Protein AF-A0A6A4Z1T8-F1 (afdb_monomer_lite)

Structure (mmCIF, N/CA/C/O backbone):
data_AF-A0A6A4Z1T8-F1
#
_entry.id   AF-A0A6A4Z1T8-F1
#
loop_
_atom_site.group_PDB
_atom_site.id
_atom_site.type_symbol
_atom_site.label_atom_id
_atom_site.label_alt_id
_atom_site.label_comp_id
_atom_site.label_asym_id
_atom_site.label_entity_id
_atom_site.label_seq_id
_atom_site.pdbx_PDB_ins_code
_atom_site.Cartn_x
_atom_site.Cartn_y
_atom_site.Cartn_z
_atom_site.occupancy
_atom_site.B_iso_or_equiv
_atom_site.auth_seq_id
_atom_site.auth_comp_id
_atom_site.auth_asym_id
_atom_site.auth_atom_id
_atom_site.pdbx_PDB_model_num
ATOM 1 N N . ASP A 1 1 ? -10.743 6.268 -1.694 1.00 95.75 1 ASP A N 1
ATOM 2 C CA . ASP A 1 1 ? -10.633 5.738 -0.319 1.00 95.75 1 ASP A CA 1
ATOM 3 C C . ASP A 1 1 ? -10.694 4.224 -0.235 1.00 95.75 1 ASP A C 1
ATOM 5 O O . ASP A 1 1 ? -9.745 3.668 0.286 1.00 95.75 1 ASP A O 1
ATOM 9 N N . ILE A 1 2 ? -11.690 3.537 -0.803 1.00 97.06 2 ILE A N 1
ATOM 10 C CA . ILE A 1 2 ? -11.730 2.056 -0.770 1.00 97.06 2 ILE A CA 1
ATOM 11 C C . ILE A 1 2 ? -10.450 1.418 -1.350 1.00 97.06 2 ILE A C 1
ATOM 13 O O . ILE A 1 2 ? -9.873 0.531 -0.737 1.00 97.06 2 ILE A 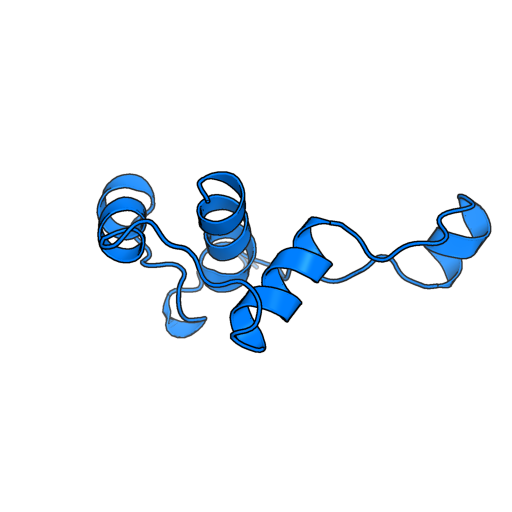O 1
ATOM 17 N N . GLU A 1 3 ? -9.942 1.920 -2.483 1.00 97.94 3 GLU A N 1
ATOM 18 C CA . GLU A 1 3 ? -8.663 1.453 -3.048 1.00 97.94 3 GLU A CA 1
ATOM 19 C C . GLU A 1 3 ? -7.490 1.631 -2.074 1.00 97.94 3 GLU A C 1
ATOM 21 O O . GLU A 1 3 ? -6.644 0.755 -1.958 1.00 97.94 3 GLU A O 1
ATOM 26 N N . LYS A 1 4 ? -7.457 2.746 -1.338 1.00 98.31 4 LYS A N 1
ATOM 27 C CA . LYS A 1 4 ? -6.423 3.002 -0.336 1.00 98.31 4 LYS A CA 1
ATOM 28 C C . LYS A 1 4 ? -6.517 2.008 0.813 1.00 98.31 4 LYS A C 1
ATOM 30 O O . LYS A 1 4 ? -5.498 1.459 1.201 1.00 98.31 4 LYS A O 1
ATOM 35 N N . MET A 1 5 ? -7.727 1.748 1.312 1.00 97.88 5 MET A N 1
ATOM 36 C CA . MET A 1 5 ? -7.958 0.737 2.347 1.00 97.88 5 MET A CA 1
ATOM 37 C C . MET A 1 5 ? -7.429 -0.627 1.904 1.00 97.88 5 MET A C 1
ATOM 39 O O . MET A 1 5 ? -6.692 -1.258 2.652 1.00 97.88 5 MET A O 1
ATOM 43 N N . LEU A 1 6 ? -7.736 -1.039 0.669 1.00 96.75 6 LEU A N 1
ATOM 44 C CA . LEU A 1 6 ? -7.264 -2.307 0.115 1.00 96.75 6 LEU A CA 1
ATOM 45 C C . LEU A 1 6 ? -5.737 -2.340 -0.040 1.00 96.75 6 LEU A C 1
ATOM 47 O O . LEU A 1 6 ? -5.103 -3.316 0.344 1.00 96.75 6 LEU A O 1
ATOM 51 N N . VAL A 1 7 ? -5.129 -1.276 -0.571 1.00 97.88 7 VAL A N 1
ATOM 52 C CA . VAL A 1 7 ? -3.665 -1.173 -0.695 1.00 97.88 7 VAL A CA 1
ATOM 53 C C . VAL A 1 7 ? -2.989 -1.259 0.674 1.00 97.88 7 VAL A C 1
ATOM 55 O O . VAL A 1 7 ? -1.977 -1.940 0.806 1.00 97.88 7 VAL A O 1
ATOM 58 N N . MET A 1 8 ? -3.568 -0.631 1.696 1.00 97.50 8 MET A N 1
ATOM 59 C CA . MET A 1 8 ? -3.053 -0.704 3.061 1.00 97.50 8 MET A CA 1
ATOM 60 C C . MET A 1 8 ? -3.202 -2.110 3.666 1.00 97.50 8 MET A C 1
ATOM 62 O O . MET A 1 8 ? -2.304 -2.548 4.376 1.00 97.50 8 MET A O 1
ATOM 66 N N . VAL A 1 9 ? -4.240 -2.878 3.308 1.00 96.44 9 VAL A N 1
ATOM 67 C CA . VAL A 1 9 ? -4.324 -4.314 3.654 1.00 96.44 9 VAL A CA 1
ATOM 68 C C . VAL A 1 9 ? -3.188 -5.114 3.007 1.00 96.44 9 VAL A C 1
ATOM 70 O O . VAL A 1 9 ? -2.529 -5.903 3.683 1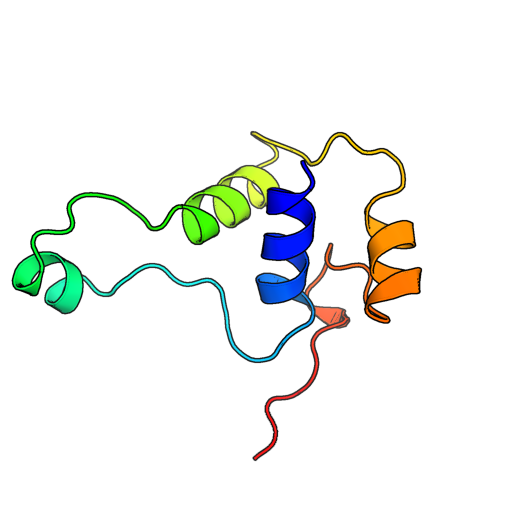.00 96.44 9 VAL A O 1
ATOM 73 N N . TYR A 1 10 ? -2.901 -4.893 1.721 1.00 95.69 10 TYR A N 1
ATOM 74 C CA . TYR A 1 10 ? -1.767 -5.550 1.055 1.00 95.69 10 TYR A CA 1
ATOM 75 C C . TYR A 1 10 ? -0.416 -5.177 1.675 1.00 95.69 10 TYR A C 1
ATOM 77 O O . TYR A 1 10 ? 0.453 -6.033 1.797 1.00 95.69 10 TYR A O 1
ATOM 85 N N . GLU A 1 11 ? -0.234 -3.919 2.069 1.00 96.12 11 GLU A N 1
ATOM 86 C CA . GLU A 1 11 ? 1.030 -3.442 2.635 1.00 96.12 11 GLU A CA 1
ATOM 87 C C . GLU A 1 11 ? 1.272 -3.950 4.063 1.00 96.12 11 GLU A C 1
ATOM 89 O O . GLU A 1 11 ? 2.398 -4.324 4.416 1.00 96.12 11 GLU A O 1
ATOM 94 N N . ASN A 1 12 ? 0.221 -3.968 4.884 1.00 96.12 12 ASN A N 1
ATOM 95 C CA . ASN A 1 12 ? 0.347 -4.115 6.330 1.00 96.12 12 ASN A CA 1
ATOM 96 C C . ASN A 1 12 ? -0.222 -5.418 6.896 1.00 96.12 12 ASN A C 1
ATOM 98 O O . ASN A 1 12 ? 0.184 -5.798 7.986 1.00 96.12 12 ASN A O 1
ATOM 102 N N . CYS A 1 13 ? -1.102 -6.120 6.177 1.00 94.81 13 CYS A N 1
ATOM 103 C CA . CYS A 1 13 ? -1.731 -7.350 6.670 1.00 94.81 13 CYS A CA 1
ATOM 104 C C . CYS A 1 13 ? -1.191 -8.605 5.976 1.00 94.81 13 CYS A C 1
ATOM 106 O O . CYS A 1 13 ? -0.952 -9.624 6.621 1.00 94.81 13 CYS A O 1
ATOM 108 N N . LEU A 1 14 ? -1.013 -8.543 4.653 1.00 92.06 14 LEU A N 1
ATOM 109 C CA . LEU A 1 14 ? -0.662 -9.706 3.836 1.00 92.06 14 LEU A CA 1
ATOM 110 C C . LEU A 1 14 ? 0.859 -9.887 3.699 1.00 92.06 14 LEU A C 1
ATOM 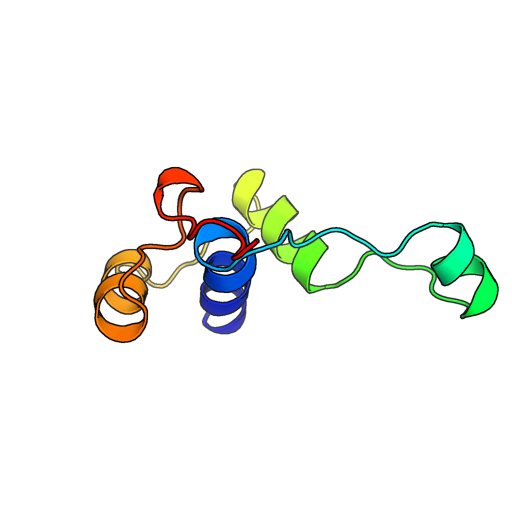112 O O . LEU A 1 14 ? 1.606 -8.915 3.820 1.00 92.06 14 LEU A O 1
ATOM 116 N N . PRO A 1 15 ? 1.350 -11.109 3.421 1.00 91.12 15 PRO A N 1
ATOM 117 C CA . PRO A 1 15 ? 2.772 -11.333 3.182 1.00 91.12 15 PRO A CA 1
ATOM 118 C C . PRO A 1 15 ? 3.310 -10.552 1.968 1.00 91.12 15 PRO A C 1
ATOM 120 O O . PRO A 1 15 ? 2.613 -10.377 0.969 1.00 91.12 15 PRO A O 1
ATOM 123 N N . GLY A 1 16 ? 4.585 -10.151 2.018 1.00 88.50 16 GLY A N 1
ATOM 124 C CA . GLY A 1 16 ? 5.228 -9.327 0.979 1.00 88.50 16 GLY A CA 1
ATOM 125 C C . GLY A 1 16 ? 5.084 -7.827 1.236 1.00 88.50 16 GLY A C 1
ATOM 126 O O . GLY A 1 16 ? 4.621 -7.435 2.293 1.00 88.50 16 GLY A O 1
ATOM 127 N N . GLU A 1 17 ? 5.521 -6.964 0.320 1.00 90.44 17 GLU A N 1
ATOM 128 C CA . GLU A 1 17 ? 5.422 -5.503 0.469 1.00 90.44 17 GLU A CA 1
ATOM 129 C C . GLU A 1 17 ? 4.984 -4.853 -0.840 1.00 90.44 17 GLU A C 1
ATOM 131 O O . GLU A 1 17 ? 5.309 -5.336 -1.931 1.00 90.44 17 GLU A O 1
ATOM 136 N N . VAL A 1 18 ? 4.282 -3.727 -0.741 1.00 95.31 18 VAL A N 1
ATOM 137 C CA . VAL A 1 18 ? 3.978 -2.875 -1.887 1.00 95.31 18 VAL A CA 1
ATOM 138 C C . VAL A 1 18 ? 5.245 -2.096 -2.239 1.00 95.31 18 VAL A C 1
ATOM 140 O O . VAL A 1 18 ? 5.488 -0.982 -1.777 1.00 95.31 18 VAL A O 1
ATOM 143 N N . VAL A 1 19 ? 6.077 -2.707 -3.075 1.00 95.62 19 VAL A N 1
ATOM 144 C CA . VAL A 1 19 ? 7.310 -2.130 -3.632 1.00 95.62 19 VAL A CA 1
ATOM 145 C C . VAL A 1 19 ? 7.078 -1.684 -5.064 1.00 95.62 19 VAL A C 1
ATOM 147 O O . VAL A 1 19 ? 6.190 -2.211 -5.712 1.00 95.62 19 VAL A O 1
ATOM 150 N N . ASP A 1 20 ? 7.848 -0.724 -5.573 1.00 97.25 20 ASP A N 1
ATOM 151 C CA . ASP A 1 20 ? 7.783 -0.346 -6.991 1.00 97.25 20 ASP A CA 1
ATOM 152 C C . ASP A 1 20 ? 8.434 -1.410 -7.895 1.00 97.25 20 ASP A C 1
ATOM 154 O O . ASP A 1 20 ? 9.172 -2.280 -7.429 1.00 97.25 20 ASP A O 1
ATOM 158 N N . TYR A 1 21 ? 8.218 -1.312 -9.209 1.00 95.94 21 TYR A N 1
ATOM 159 C CA . TYR A 1 21 ? 8.977 -2.118 -10.163 1.00 95.94 21 TYR A CA 1
ATOM 160 C C . TYR A 1 21 ? 10.462 -1.739 -10.136 1.00 95.94 21 TYR A C 1
ATOM 162 O O . TYR A 1 21 ? 10.809 -0.556 -10.098 1.00 95.94 21 TYR A O 1
ATOM 170 N N . SER A 1 22 ? 11.332 -2.747 -10.246 1.00 96.44 22 SER A N 1
ATOM 171 C CA . SER A 1 22 ? 12.771 -2.542 -10.436 1.00 96.44 22 SER A CA 1
ATOM 172 C C . SER A 1 22 ? 13.060 -1.728 -11.700 1.00 96.44 22 SER A C 1
ATOM 174 O O . SER A 1 22 ? 12.338 -1.854 -12.693 1.00 96.44 22 SER A O 1
ATOM 176 N N . ASP A 1 23 ? 14.168 -0.992 -11.709 1.00 96.56 23 ASP A N 1
ATOM 177 C CA . ASP A 1 23 ? 14.566 -0.171 -12.857 1.00 96.56 23 ASP A CA 1
ATOM 178 C C . ASP A 1 23 ? 14.794 -0.993 -14.132 1.00 96.56 23 ASP A C 1
ATOM 180 O O . ASP A 1 23 ? 14.416 -0.562 -15.219 1.00 96.56 23 ASP A O 1
ATOM 184 N N . SER A 1 24 ? 15.336 -2.211 -14.012 1.00 97.56 24 SER A N 1
ATOM 185 C CA . SER A 1 24 ? 15.529 -3.111 -15.157 1.00 97.56 24 SER A CA 1
ATOM 186 C C . SER A 1 24 ? 14.201 -3.551 -15.774 1.00 97.56 24 SER A C 1
ATOM 188 O O . SER A 1 24 ? 14.052 -3.516 -16.993 1.00 97.56 24 SER A O 1
ATOM 190 N N . PHE A 1 25 ? 13.209 -3.901 -14.949 1.00 97.44 25 PHE A N 1
ATOM 191 C CA . PHE A 1 25 ? 11.849 -4.189 -15.413 1.00 97.44 25 PHE A CA 1
ATOM 192 C C . PHE A 1 25 ? 11.232 -2.965 -16.097 1.00 97.44 25 PHE A C 1
ATOM 194 O O . PHE A 1 25 ? 10.709 -3.069 -17.205 1.00 97.44 25 PHE A O 1
ATOM 201 N N . LYS A 1 26 ? 11.337 -1.787 -15.477 1.00 97.81 26 LYS A N 1
ATOM 202 C CA . LYS A 1 26 ? 10.820 -0.543 -16.055 1.00 97.81 26 LYS A CA 1
ATOM 203 C C . LYS A 1 26 ? 11.431 -0.241 -17.420 1.00 97.81 26 LYS A C 1
ATOM 205 O O . LYS A 1 26 ? 10.696 0.074 -18.350 1.00 97.81 26 LYS A O 1
ATOM 210 N N . ALA A 1 27 ? 12.745 -0.405 -17.557 1.00 97.62 27 ALA A N 1
ATOM 211 C CA . ALA A 1 27 ? 13.448 -0.220 -18.821 1.00 97.62 27 ALA A CA 1
ATOM 212 C C . ALA A 1 27 ? 13.017 -1.247 -19.880 1.00 97.62 27 ALA A C 1
ATOM 214 O O . ALA A 1 27 ? 12.736 -0.869 -21.015 1.00 97.62 27 ALA A O 1
ATOM 215 N N . ALA A 1 28 ? 12.915 -2.526 -19.506 1.00 98.19 28 ALA A N 1
ATOM 216 C CA . ALA A 1 28 ? 12.536 -3.601 -20.422 1.00 98.19 28 ALA A CA 1
ATOM 217 C C . ALA A 1 28 ? 11.105 -3.448 -20.964 1.00 98.19 28 ALA A C 1
ATOM 219 O O . ALA A 1 28 ? 10.851 -3.746 -22.129 1.00 98.19 28 ALA A O 1
ATOM 220 N N . TRP A 1 29 ? 10.182 -2.967 -20.129 1.00 97.25 29 TRP A N 1
ATOM 221 C CA . TRP A 1 29 ? 8.756 -2.869 -20.454 1.00 97.25 29 TRP A CA 1
ATOM 222 C C . TRP A 1 29 ? 8.284 -1.437 -20.748 1.00 97.25 29 TRP A C 1
ATOM 224 O O . TRP A 1 29 ? 7.088 -1.205 -20.906 1.00 97.25 29 TRP A O 1
ATOM 234 N N . GLY A 1 30 ? 9.202 -0.465 -20.819 1.00 96.88 30 GLY A N 1
ATOM 235 C CA . GLY A 1 30 ? 8.880 0.934 -21.120 1.00 96.88 30 GLY A CA 1
ATOM 236 C C . GLY A 1 30 ? 8.022 1.632 -20.056 1.00 96.88 30 GLY A C 1
ATOM 237 O O . GLY A 1 30 ? 7.283 2.566 -20.370 1.00 96.88 30 GLY A O 1
ATOM 238 N N . VAL A 1 31 ? 8.091 1.193 -18.797 1.00 97.00 31 VAL A N 1
ATOM 239 C CA . VAL A 1 31 ? 7.346 1.801 -17.686 1.00 97.00 31 VAL A CA 1
ATOM 240 C C . VAL A 1 31 ? 8.120 3.008 -17.159 1.00 97.00 31 VAL A C 1
ATOM 242 O O . VAL A 1 31 ? 9.234 2.882 -16.666 1.00 97.00 31 VAL A O 1
ATOM 245 N N . ASN A 1 32 ? 7.514 4.191 -17.222 1.00 96.50 32 ASN A N 1
ATOM 246 C CA . ASN A 1 32 ? 8.141 5.465 -16.842 1.00 96.50 32 ASN A CA 1
ATOM 247 C C . ASN A 1 32 ? 7.536 6.109 -15.581 1.00 96.50 32 ASN A C 1
ATOM 249 O O . ASN A 1 32 ? 7.729 7.297 -15.328 1.00 96.50 32 ASN A O 1
ATOM 253 N N . HIS A 1 33 ? 6.772 5.350 -14.801 1.00 95.06 33 HIS A N 1
ATOM 254 C CA . HIS A 1 33 ? 6.099 5.840 -13.604 1.00 95.06 33 HIS A CA 1
ATOM 255 C C . HIS A 1 33 ? 6.221 4.841 -12.453 1.00 95.06 33 HIS A C 1
ATOM 257 O O . HIS A 1 33 ? 6.370 3.640 -12.664 1.00 95.06 33 HIS A O 1
ATOM 263 N N . THR A 1 34 ? 6.123 5.349 -11.225 1.00 96.56 34 THR A N 1
ATOM 264 C CA . THR A 1 34 ? 5.948 4.525 -10.023 1.00 96.56 34 THR A CA 1
ATOM 265 C C . THR A 1 34 ? 4.585 3.852 -10.046 1.00 96.56 34 THR A C 1
ATOM 267 O O . THR A 1 34 ? 3.584 4.505 -10.376 1.00 96.56 34 THR A O 1
ATOM 270 N N . MET A 1 35 ? 4.536 2.581 -9.651 1.00 96.44 35 MET A N 1
ATOM 271 C CA . MET A 1 35 ? 3.284 1.848 -9.487 1.00 96.44 35 MET A CA 1
ATOM 272 C C . MET A 1 35 ? 2.276 2.612 -8.628 1.00 96.44 35 MET A C 1
ATOM 274 O O . MET A 1 35 ? 2.611 3.203 -7.601 1.00 96.44 35 MET A O 1
ATOM 278 N N . LYS A 1 36 ? 1.006 2.573 -9.039 1.00 96.88 36 LYS A N 1
ATOM 279 C CA . LYS A 1 36 ? -0.076 3.303 -8.368 1.00 96.88 36 LYS A CA 1
ATOM 280 C C . LYS A 1 36 ? -0.218 2.914 -6.893 1.00 96.88 36 LYS A C 1
ATOM 282 O O . LYS A 1 36 ? -0.340 3.796 -6.050 1.00 96.88 36 LYS A O 1
ATOM 287 N N . SER A 1 37 ? -0.161 1.620 -6.583 1.00 97.56 37 SER A N 1
ATOM 288 C CA . SER A 1 37 ? -0.217 1.106 -5.209 1.00 97.56 37 SER A CA 1
ATOM 289 C C . SER A 1 37 ? 0.933 1.645 -4.358 1.00 97.56 37 SER A C 1
ATOM 291 O O . SER A 1 37 ? 0.697 2.122 -3.252 1.00 97.56 37 SER A O 1
ATOM 293 N N . LYS A 1 38 ? 2.156 1.676 -4.903 1.00 98.00 38 LYS A N 1
ATOM 294 C CA . LYS A 1 38 ? 3.316 2.259 -4.221 1.00 98.00 38 LYS A CA 1
ATOM 295 C C . LYS A 1 38 ? 3.127 3.753 -3.950 1.00 98.00 38 LYS A C 1
ATOM 297 O O . LYS A 1 38 ? 3.326 4.188 -2.820 1.00 98.00 38 LYS A O 1
ATOM 302 N N . LYS A 1 39 ? 2.650 4.519 -4.941 1.00 98.19 39 LYS A N 1
ATOM 303 C CA . LYS A 1 39 ? 2.315 5.942 -4.748 1.00 98.19 39 LYS A CA 1
ATOM 304 C C . LYS A 1 39 ? 1.284 6.145 -3.635 1.00 98.19 39 LYS A C 1
ATOM 306 O O . LYS A 1 39 ? 1.431 7.068 -2.847 1.00 98.19 39 LYS A O 1
ATOM 311 N N . ILE A 1 40 ? 0.261 5.291 -3.557 1.00 98.44 40 ILE A N 1
ATOM 312 C CA . ILE A 1 40 ? -0.763 5.357 -2.504 1.00 98.44 40 ILE A CA 1
ATOM 313 C C . ILE A 1 40 ? -0.142 5.149 -1.118 1.00 98.44 40 ILE A C 1
ATOM 315 O O . ILE A 1 40 ? -0.378 5.971 -0.234 1.00 98.44 40 ILE A O 1
ATOM 319 N N . VAL A 1 41 ? 0.660 4.092 -0.939 1.00 97.75 41 VAL A N 1
ATOM 320 C CA . VAL A 1 41 ? 1.349 3.819 0.336 1.00 97.75 41 VAL A CA 1
ATOM 321 C C . VAL A 1 41 ? 2.221 5.008 0.736 1.00 97.75 41 VAL A C 1
ATOM 323 O O . VAL A 1 41 ? 2.111 5.502 1.857 1.00 97.75 41 VAL A O 1
ATOM 326 N N . ASP A 1 42 ? 3.030 5.522 -0.192 1.00 97.81 42 ASP A N 1
ATOM 327 C CA . ASP A 1 42 ? 3.925 6.650 0.077 1.00 97.81 42 ASP A CA 1
ATOM 328 C C . ASP A 1 42 ? 3.151 7.918 0.454 1.00 97.81 42 ASP A C 1
ATOM 330 O O . ASP A 1 42 ? 3.504 8.595 1.420 1.00 97.81 42 ASP A O 1
ATOM 334 N N . SER A 1 43 ? 2.060 8.227 -0.252 1.00 98.19 43 SER A N 1
ATOM 335 C CA . SER A 1 43 ? 1.248 9.411 0.031 1.00 98.19 43 SER A CA 1
ATOM 336 C C . SER A 1 43 ? 0.497 9.331 1.362 1.00 98.19 43 SER A C 1
ATOM 338 O O . SER A 1 43 ? 0.344 10.369 2.016 1.00 98.19 43 SER A O 1
ATOM 340 N N . ILE A 1 44 ? 0.046 8.140 1.771 1.00 97.69 44 ILE A N 1
ATOM 341 C CA . ILE A 1 44 ? -0.584 7.910 3.082 1.00 97.69 44 ILE A CA 1
ATOM 342 C C . ILE A 1 44 ? 0.459 8.038 4.192 1.00 97.69 44 ILE A C 1
ATOM 344 O O . ILE A 1 44 ? 0.234 8.783 5.143 1.00 97.69 44 ILE A O 1
ATOM 348 N N . ASN A 1 45 ? 1.617 7.391 4.038 1.00 95.06 45 ASN A N 1
ATOM 349 C CA . ASN A 1 45 ? 2.706 7.449 5.017 1.00 95.06 45 ASN A CA 1
ATOM 350 C C . ASN A 1 45 ? 3.267 8.870 5.180 1.00 95.06 45 ASN A C 1
ATOM 352 O O . ASN A 1 45 ? 3.625 9.271 6.284 1.00 95.06 45 ASN A O 1
ATOM 356 N N . ALA A 1 46 ? 3.296 9.657 4.102 1.00 97.06 46 ALA A N 1
ATOM 357 C CA . ALA A 1 46 ? 3.667 11.071 4.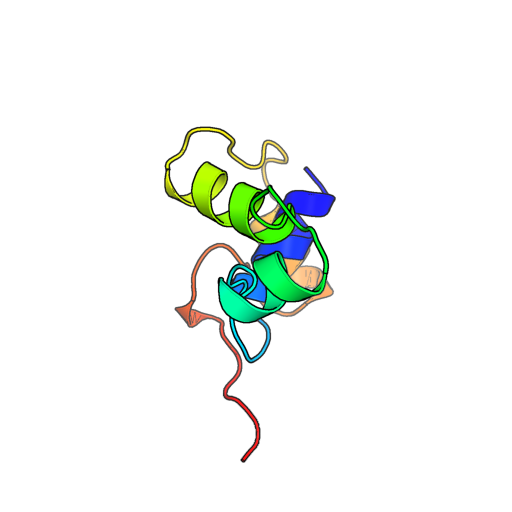141 1.00 97.06 46 ALA A CA 1
ATOM 358 C C . ALA A 1 46 ? 2.560 11.988 4.705 1.00 97.06 46 ALA A C 1
ATOM 360 O O . ALA A 1 46 ? 2.763 13.196 4.810 1.00 97.06 46 ALA A O 1
ATOM 361 N N . GLY A 1 47 ? 1.365 11.462 5.002 1.00 96.38 47 GLY A N 1
ATOM 362 C CA . GLY A 1 47 ? 0.204 12.236 5.460 1.00 96.38 47 GLY A CA 1
ATOM 363 C C . GLY A 1 47 ? -0.445 13.120 4.386 1.00 96.38 47 GLY A C 1
ATOM 364 O O . GLY A 1 47 ? -1.417 13.818 4.663 1.00 96.38 47 GLY A O 1
ATOM 365 N N . SER A 1 48 ? 0.065 13.087 3.154 1.00 97.88 48 SER A N 1
ATOM 366 C CA . SER A 1 48 ? -0.378 13.947 2.048 1.00 97.88 48 SER A CA 1
ATOM 367 C C . SER A 1 48 ? -1.724 13.539 1.440 1.00 97.88 48 SER A C 1
ATOM 369 O O . SER A 1 48 ? -2.413 14.380 0.866 1.00 97.88 48 SER A O 1
ATOM 371 N N . ASP A 1 49 ? -2.121 12.267 1.570 1.00 97.38 49 ASP A N 1
ATOM 372 C CA . ASP A 1 49 ? -3.392 11.771 1.031 1.00 97.38 49 ASP A CA 1
ATOM 373 C C . ASP A 1 49 ? -4.033 10.688 1.917 1.00 97.38 49 ASP A C 1
ATOM 375 O O . ASP A 1 49 ? -4.230 9.539 1.512 1.00 97.38 49 ASP A O 1
ATOM 379 N N . ALA A 1 50 ? -4.388 11.070 3.145 1.00 97.06 50 ALA A N 1
ATOM 380 C CA . ALA A 1 50 ? -5.022 10.189 4.125 1.00 97.06 50 ALA A CA 1
ATOM 381 C C . ALA A 1 50 ? -6.319 9.514 3.619 1.00 97.06 50 ALA A C 1
ATOM 383 O O . ALA A 1 50 ? -7.020 10.005 2.723 1.00 97.06 50 ALA A O 1
ATOM 384 N N . ILE A 1 51 ? -6.660 8.373 4.223 1.00 98.19 51 ILE A N 1
ATOM 385 C CA . ILE A 1 51 ? -7.959 7.712 4.046 1.00 98.19 51 ILE A CA 1
ATOM 386 C C . ILE A 1 51 ? -9.010 8.513 4.823 1.00 98.19 51 ILE A C 1
ATOM 388 O O . ILE A 1 51 ? -8.859 8.716 6.023 1.00 98.19 51 ILE A O 1
ATOM 392 N N . ARG A 1 52 ? -10.069 8.984 4.148 1.00 97.88 52 ARG A N 1
ATOM 393 C CA . ARG A 1 52 ? -11.073 9.879 4.762 1.00 97.88 52 ARG A CA 1
ATOM 394 C C . ARG A 1 52 ? -12.258 9.145 5.394 1.00 97.88 52 ARG A C 1
ATOM 396 O O . ARG A 1 52 ? -13.042 9.757 6.111 1.00 97.88 52 ARG A O 1
ATOM 403 N N . ILE A 1 53 ? -12.405 7.846 5.136 1.00 97.88 53 ILE A N 1
ATOM 404 C CA . ILE A 1 53 ? -13.427 7.004 5.769 1.00 97.88 53 ILE A CA 1
ATOM 405 C C . ILE A 1 53 ? -13.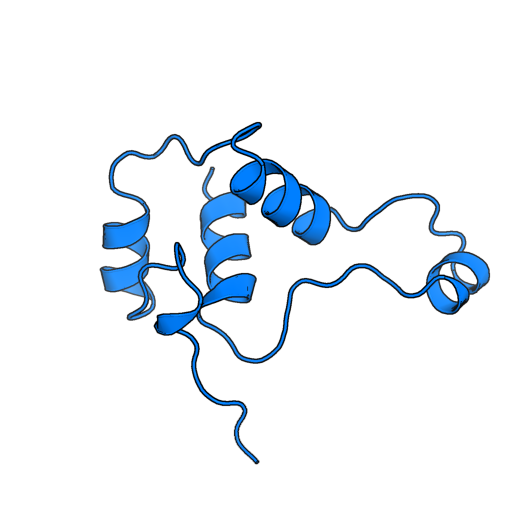056 6.854 7.249 1.00 97.88 53 ILE A C 1
ATOM 407 O O . ILE A 1 53 ? -12.059 6.219 7.568 1.00 97.88 53 ILE A O 1
ATOM 411 N N . ALA A 1 54 ? -13.836 7.461 8.145 1.00 96.00 54 ALA A N 1
ATOM 412 C CA . ALA A 1 54 ? -13.449 7.660 9.545 1.00 96.00 54 ALA A CA 1
ATOM 413 C C . ALA A 1 54 ? -13.106 6.363 10.306 1.00 96.00 54 ALA A C 1
ATOM 415 O O . ALA A 1 54 ? -12.170 6.350 11.096 1.00 96.00 54 ALA A O 1
ATOM 416 N N . ASN A 1 55 ? -13.832 5.272 10.055 1.00 96.69 55 ASN A N 1
ATOM 417 C CA . ASN A 1 55 ? -13.683 3.980 10.735 1.00 96.69 55 ASN A CA 1
ATOM 418 C C . ASN A 1 55 ? -13.035 2.903 9.846 1.00 96.69 55 ASN A C 1
ATOM 420 O O . ASN A 1 55 ? -13.322 1.716 10.001 1.00 96.69 55 ASN A O 1
ATOM 424 N N . TRP A 1 56 ? -12.196 3.297 8.884 1.00 97.88 56 TRP A N 1
ATOM 425 C CA . TRP A 1 56 ? -11.639 2.370 7.895 1.00 97.88 56 TRP A CA 1
ATOM 426 C C . TRP A 1 56 ? -10.813 1.227 8.506 1.00 97.88 56 TRP A C 1
ATOM 428 O O . TRP A 1 56 ? -10.866 0.112 7.996 1.00 97.88 56 TRP A O 1
ATOM 438 N N . THR A 1 57 ? -10.100 1.477 9.607 1.00 97.50 57 THR A N 1
ATOM 439 C CA . THR A 1 57 ? -9.333 0.450 10.327 1.00 97.50 57 THR A CA 1
ATOM 440 C C . THR A 1 57 ? -10.242 -0.576 10.992 1.00 97.50 57 THR A C 1
ATOM 442 O O . THR A 1 57 ? -9.967 -1.768 10.917 1.00 97.50 57 THR A O 1
ATOM 445 N N . SER A 1 58 ? -11.361 -0.143 11.582 1.00 98.00 58 SER A N 1
ATOM 446 C CA . SER A 1 58 ? -12.378 -1.049 12.130 1.00 98.00 58 SER A CA 1
ATOM 447 C C . SER A 1 58 ? -13.050 -1.870 11.033 1.00 98.00 58 SER A C 1
ATOM 449 O O . SER A 1 58 ? -13.214 -3.071 11.193 1.00 98.00 58 SER A O 1
ATOM 451 N N . ILE A 1 59 ? -13.368 -1.252 9.889 1.00 97.81 59 ILE A N 1
ATOM 452 C CA . ILE A 1 59 ? -13.906 -1.976 8.728 1.00 97.81 59 ILE A CA 1
ATOM 453 C C . ILE A 1 59 ? -12.916 -3.058 8.288 1.00 97.81 59 ILE A C 1
ATOM 455 O O . ILE A 1 59 ? -13.299 -4.210 8.114 1.00 97.81 59 ILE A O 1
ATOM 459 N N . ASN A 1 60 ? -11.638 -2.717 8.131 1.00 97.19 60 ASN A N 1
ATOM 460 C CA . ASN A 1 60 ? -10.638 -3.707 7.748 1.00 97.19 60 ASN A CA 1
ATOM 461 C C . ASN A 1 60 ? -10.501 -4.822 8.794 1.00 97.19 60 ASN A C 1
ATOM 463 O O . ASN A 1 60 ? -10.419 -5.988 8.414 1.00 97.19 60 ASN A O 1
ATOM 467 N N . LEU A 1 61 ? -10.543 -4.489 10.087 1.00 96.12 61 LEU A N 1
ATOM 468 C CA . LEU A 1 61 ? -10.499 -5.476 11.163 1.00 96.12 61 LEU A CA 1
ATOM 469 C C . LEU A 1 61 ? -11.665 -6.470 11.064 1.00 96.12 61 LEU A C 1
ATOM 471 O O . LEU A 1 61 ? -11.434 -7.674 11.140 1.00 96.12 61 LEU A O 1
ATOM 475 N N . ASP A 1 62 ? -12.883 -5.986 10.820 1.00 96.94 62 ASP A N 1
ATOM 476 C CA . ASP A 1 62 ? -14.084 -6.825 10.730 1.00 96.94 62 ASP A CA 1
ATOM 477 C C . ASP A 1 62 ? -14.060 -7.780 9.521 1.00 96.94 62 ASP A C 1
ATOM 479 O O .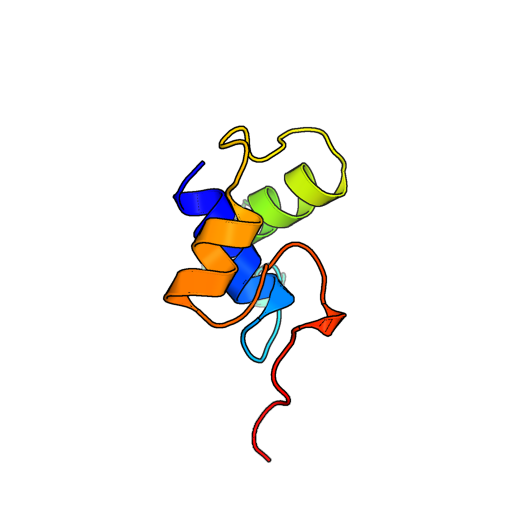 ASP A 1 62 ? -14.549 -8.907 9.614 1.00 96.94 62 ASP A O 1
ATOM 483 N N . TYR A 1 63 ? -13.490 -7.356 8.384 1.00 94.25 63 TYR A N 1
ATOM 484 C CA . TYR A 1 63 ? -13.490 -8.147 7.142 1.00 94.25 63 TYR A CA 1
ATOM 485 C C . TYR A 1 63 ? -12.208 -8.955 6.896 1.00 94.25 63 TYR A C 1
ATOM 487 O O . TYR A 1 63 ? -12.268 -10.003 6.252 1.00 94.25 63 TYR A O 1
ATOM 495 N N . PHE A 1 64 ? -11.057 -8.482 7.373 1.00 91.56 64 PHE A N 1
ATOM 496 C CA . PHE A 1 64 ? -9.742 -9.077 7.107 1.00 91.56 64 PHE A CA 1
ATOM 497 C C . PHE A 1 64 ? -9.012 -9.540 8.374 1.00 91.56 64 PHE A C 1
ATOM 499 O O . PHE A 1 64 ? -7.975 -10.190 8.259 1.00 91.56 64 PHE A O 1
ATOM 506 N N . GLY A 1 65 ? -9.515 -9.222 9.574 1.00 92.94 65 GLY A N 1
ATOM 507 C CA . GLY A 1 65 ? -8.843 -9.551 10.836 1.00 92.94 65 GLY A CA 1
ATOM 508 C C . GLY A 1 65 ? -7.576 -8.728 11.101 1.00 92.94 65 GLY A C 1
ATOM 509 O O . GLY A 1 65 ? -6.738 -9.146 11.892 1.00 92.94 65 GLY A O 1
ATOM 510 N N . CYS A 1 66 ? -7.424 -7.585 10.427 1.00 94.81 66 CYS A N 1
ATOM 511 C CA . CYS A 1 66 ? -6.263 -6.697 10.491 1.00 94.81 66 CYS A CA 1
ATOM 512 C C . CYS A 1 66 ? -6.718 -5.249 10.274 1.00 94.81 66 CYS A C 1
ATOM 514 O O . CYS A 1 66 ? -7.552 -5.001 9.402 1.00 94.81 66 CYS A O 1
ATOM 516 N N . THR A 1 67 ? -6.182 -4.282 11.019 1.00 96.12 67 THR A N 1
ATOM 517 C CA . THR A 1 67 ? -6.564 -2.867 10.874 1.00 96.12 67 THR A CA 1
ATOM 518 C C . THR A 1 67 ? -5.971 -2.248 9.610 1.00 96.12 67 THR A C 1
ATOM 520 O O . THR A 1 67 ? -6.590 -1.390 8.975 1.00 96.12 67 THR A O 1
ATOM 523 N N . GLY A 1 68 ? -4.786 -2.710 9.206 1.00 95.50 68 GLY A N 1
ATOM 524 C CA . GLY A 1 68 ? -4.095 -2.281 7.994 1.00 95.50 68 GLY A CA 1
ATOM 525 C C . GLY A 1 68 ? -3.426 -0.908 8.096 1.00 95.50 68 GLY A C 1
ATOM 526 O O . GLY A 1 68 ? -2.866 -0.444 7.110 1.00 95.50 68 GLY A O 1
ATOM 527 N N . ASP A 1 69 ? -3.439 -0.240 9.248 1.00 95.44 69 ASP A N 1
ATOM 528 C CA . ASP A 1 69 ? -2.742 1.038 9.473 1.00 95.44 69 ASP A CA 1
ATOM 529 C C . ASP A 1 69 ? -1.306 0.871 9.975 1.00 95.44 69 ASP A C 1
ATOM 531 O O . ASP A 1 69 ? -0.533 1.829 9.961 1.00 95.44 69 ASP A O 1
ATOM 535 N N . ASN A 1 70 ? -0.925 -0.342 10.375 1.00 90.75 70 ASN A N 1
ATOM 536 C CA . ASN A 1 70 ? 0.390 -0.631 10.923 1.00 90.75 70 ASN A CA 1
ATOM 537 C C . ASN A 1 70 ? 0.884 -2.031 10.509 1.00 90.75 70 ASN A C 1
ATOM 539 O O . ASN A 1 70 ? 0.093 -2.952 10.336 1.00 90.75 70 ASN A O 1
ATOM 543 N N . LYS A 1 71 ? 2.207 -2.207 10.382 1.00 86.94 71 LYS A N 1
ATOM 544 C CA . LYS A 1 71 ? 2.825 -3.501 10.022 1.00 86.94 71 LYS A CA 1
ATOM 545 C C . LYS A 1 71 ? 2.817 -4.537 11.154 1.00 86.94 71 LYS A C 1
ATOM 547 O O . LYS A 1 71 ? 3.250 -5.661 10.919 1.00 86.94 71 LYS A O 1
ATOM 552 N N . ALA A 1 72 ? 2.406 -4.184 12.375 1.00 80.56 72 ALA A N 1
ATOM 553 C CA . ALA A 1 72 ? 2.392 -5.141 13.484 1.00 80.56 72 ALA A CA 1
ATOM 554 C C . ALA A 1 72 ? 1.317 -6.223 13.286 1.00 80.56 72 ALA A C 1
ATOM 556 O O . ALA A 1 72 ? 1.474 -7.332 13.789 1.00 80.56 72 ALA A O 1
ATOM 557 N N . ASP A 1 73 ? 0.295 -5.931 12.482 1.00 76.75 73 ASP A N 1
ATOM 558 C CA . ASP A 1 73 ? -0.759 -6.875 12.104 1.00 76.75 73 ASP A CA 1
ATOM 559 C C . ASP A 1 73 ? -0.343 -7.872 11.006 1.00 76.75 73 ASP A C 1
ATOM 561 O O . ASP A 1 73 ? -1.132 -8.725 10.586 1.00 76.75 73 ASP A O 1
ATOM 565 N N . LYS A 1 74 ? 0.882 -7.757 10.487 1.00 81.94 74 LYS A N 1
ATOM 566 C CA . LYS A 1 74 ? 1.296 -8.471 9.285 1.00 81.94 74 LYS A CA 1
ATOM 567 C C . LYS A 1 74 ? 1.463 -9.960 9.531 1.00 81.94 74 LYS A C 1
ATOM 569 O O . LYS A 1 74 ? 2.217 -10.389 10.407 1.00 81.94 74 LYS A O 1
ATOM 574 N N . GLN A 1 75 ? 0.822 -10.761 8.688 1.00 77.31 75 GLN A N 1
ATOM 575 C CA . GLN A 1 75 ? 0.967 -12.207 8.733 1.00 77.31 75 GLN A CA 1
ATOM 576 C C . GLN A 1 75 ? 2.376 -12.626 8.281 1.00 77.31 75 GLN A C 1
ATOM 578 O O . GLN A 1 75 ? 2.886 -12.103 7.283 1.00 77.31 75 GLN A O 1
ATOM 583 N N . PRO A 1 76 ? 3.015 -13.584 8.976 1.00 74.88 76 PRO A N 1
ATOM 584 C CA . PRO A 1 76 ? 4.298 -14.111 8.542 1.00 74.88 76 PRO A CA 1
ATOM 585 C C . PRO A 1 76 ? 4.147 -14.813 7.191 1.00 74.88 76 PRO A C 1
ATOM 587 O O . PRO A 1 76 ? 3.184 -15.545 6.950 1.00 74.88 76 PRO A O 1
ATOM 590 N N . THR A 1 77 ? 5.125 -14.615 6.312 1.00 68.81 77 THR A N 1
ATOM 591 C CA . THR A 1 77 ? 5.262 -15.391 5.079 1.00 68.81 77 THR A CA 1
ATOM 592 C C . THR A 1 77 ? 5.360 -16.870 5.458 1.00 68.81 77 THR A C 1
ATOM 594 O O . THR A 1 77 ? 6.251 -17.246 6.219 1.00 68.81 77 THR A O 1
ATOM 597 N N . SER A 1 78 ? 4.441 -17.710 4.972 1.00 62.66 78 SER A N 1
ATOM 598 C CA . SER A 1 78 ? 4.583 -19.163 5.122 1.00 62.66 78 SER A CA 1
ATOM 599 C C . SER A 1 78 ? 5.883 -19.603 4.443 1.00 62.66 78 SER A C 1
ATOM 601 O O . SER A 1 78 ? 6.131 -19.210 3.302 1.00 62.66 78 SER A O 1
ATOM 603 N N . ALA A 1 79 ? 6.718 -20.328 5.190 1.00 50.81 79 ALA A N 1
ATOM 604 C CA . ALA A 1 79 ? 8.008 -20.850 4.742 1.00 50.81 79 ALA A CA 1
ATOM 605 C C . ALA A 1 79 ? 7.854 -21.984 3.722 1.00 50.81 79 ALA A C 1
ATOM 607 O O . ALA A 1 79 ? 6.862 -22.742 3.834 1.00 50.81 79 ALA A O 1
#

pLDDT: mean 93.71, std 8.32, range [50.81, 98.44]

Radius of gyration: 13.91 Å; chains: 1; bounding box: 30×35×35 Å

Organism: NCBI:txid120398

Secondary structure (DSSP, 8-state):
-HHHHHHHHHHHTSSS--PPPPHHHHHHHT--S--HHHHHHHHHHTTTT----TTHHHHHHHHHSS-SSSGGGPPPPP-

Sequence (79 aa):
DIEKMLVMVYENCLPGEVVDYSDSFKAAWGVNHTMKSKKIVDSINAGSDAIRIANWTSINLDYFGCTGDNKADKQPTSA

Foldseek 3Di:
DVVLLVLLCCAAAEPDHQDFDDPVVCVVVVPDDTDPSNVSVVCCVVVNDHDPPPCSLVVCCVVPVGSSPHNVNYDDDDD